Protein AF-A0AAN8ZFG7-F1 (afdb_monomer)

Radius of gyration: 17.98 Å; Cα contacts (8 Å, |Δi|>4): 161; chains: 1; bounding box: 55×39×40 Å

pLDDT: mean 80.44, std 21.15, range [35.06, 98.5]

Structure (mmCIF, N/CA/C/O backbone):
data_AF-A0AAN8ZFG7-F1
#
_entry.id   AF-A0AAN8ZFG7-F1
#
loop_
_atom_site.group_PDB
_atom_site.id
_atom_site.type_symbol
_atom_site.label_atom_id
_atom_site.label_alt_id
_atom_site.label_comp_id
_atom_site.label_asym_id
_atom_site.label_entity_id
_atom_site.label_seq_id
_atom_site.pdbx_PDB_ins_code
_atom_site.Cartn_x
_atom_site.Cartn_y
_atom_site.Cartn_z
_atom_site.occupancy
_atom_site.B_iso_or_equiv
_atom_site.auth_seq_id
_atom_site.auth_comp_id
_atom_site.auth_asym_id
_atom_site.auth_atom_id
_atom_site.pdbx_PDB_model_num
ATOM 1 N N . MET A 1 1 ? -28.214 8.370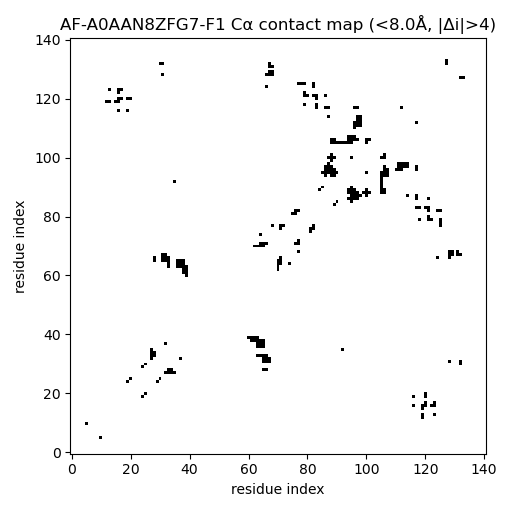 15.902 1.00 37.38 1 MET A N 1
ATOM 2 C CA . MET A 1 1 ? -27.112 7.830 15.080 1.00 37.38 1 MET A CA 1
ATOM 3 C C . MET A 1 1 ? -27.733 6.881 14.071 1.00 37.38 1 MET A C 1
ATOM 5 O O . MET A 1 1 ? -28.349 5.917 14.499 1.00 37.38 1 MET A O 1
ATOM 9 N N . ILE A 1 2 ? -27.687 7.203 12.777 1.00 46.12 2 ILE A N 1
ATOM 10 C CA . ILE A 1 2 ? -28.190 6.327 11.709 1.00 46.12 2 ILE A CA 1
ATOM 11 C C . ILE A 1 2 ? -27.006 5.454 11.272 1.00 46.12 2 ILE A C 1
ATOM 13 O O . ILE A 1 2 ? -26.010 6.017 10.814 1.00 46.12 2 ILE A O 1
ATOM 17 N N . PRO A 1 3 ? -27.051 4.123 11.433 1.00 51.62 3 PRO A N 1
ATOM 18 C CA . PRO A 1 3 ? -26.042 3.251 10.859 1.00 51.62 3 PRO A CA 1
ATOM 19 C C . PRO A 1 3 ? -26.342 3.086 9.361 1.00 51.62 3 PRO A C 1
ATOM 21 O O . PRO A 1 3 ? -27.463 2.748 8.993 1.00 51.62 3 PRO A O 1
ATOM 24 N N . GLY A 1 4 ? -25.350 3.304 8.494 1.00 55.66 4 GLY A N 1
ATOM 25 C CA . GLY A 1 4 ? -25.366 2.676 7.166 1.00 55.66 4 GLY A CA 1
ATOM 26 C C . GLY A 1 4 ? -25.600 3.543 5.929 1.00 55.66 4 GLY A C 1
ATOM 27 O O . GLY A 1 4 ? -26.170 3.038 4.971 1.00 55.66 4 GLY A O 1
ATOM 28 N N . LEU A 1 5 ? -25.095 4.779 5.863 1.00 50.53 5 LEU A N 1
ATOM 29 C CA . LEU A 1 5 ? -24.838 5.402 4.555 1.00 50.53 5 LEU A CA 1
ATOM 30 C C . LEU A 1 5 ? -23.330 5.439 4.285 1.00 50.53 5 LEU A C 1
ATOM 32 O O . LEU A 1 5 ? -22.687 6.478 4.392 1.00 50.53 5 LEU A O 1
ATOM 36 N N . VAL A 1 6 ? -22.750 4.279 3.966 1.00 58.00 6 VAL A N 1
ATOM 37 C CA . VAL A 1 6 ? -21.470 4.267 3.244 1.00 58.00 6 VAL A CA 1
ATOM 38 C C . VAL A 1 6 ? -21.775 4.864 1.871 1.00 58.00 6 VAL A C 1
ATOM 40 O O . VAL A 1 6 ? -22.670 4.385 1.178 1.00 58.00 6 VAL A O 1
ATOM 43 N N . SER A 1 7 ? -21.108 5.961 1.513 1.00 66.06 7 SER A N 1
ATOM 44 C CA . SER A 1 7 ? -21.368 6.664 0.254 1.00 66.06 7 SER A CA 1
ATOM 45 C C . SER A 1 7 ? -21.152 5.725 -0.938 1.00 66.06 7 SER A C 1
ATOM 47 O O . SER A 1 7 ? -20.207 4.937 -0.942 1.00 66.06 7 SER A O 1
ATOM 49 N N . PHE A 1 8 ? -21.980 5.827 -1.982 1.00 65.00 8 PHE A N 1
ATOM 50 C CA . PHE A 1 8 ? -21.818 5.050 -3.221 1.00 65.00 8 PHE A CA 1
ATOM 51 C C . PHE A 1 8 ? -20.395 5.183 -3.798 1.00 65.00 8 PHE A C 1
ATOM 53 O O . PHE A 1 8 ? -19.800 4.198 -4.233 1.00 65.00 8 PHE A O 1
ATOM 60 N N . ALA A 1 9 ? -19.801 6.377 -3.694 1.00 63.91 9 ALA A N 1
ATOM 61 C CA . ALA A 1 9 ? -18.410 6.623 -4.073 1.00 63.91 9 ALA A CA 1
ATOM 62 C C . ALA A 1 9 ? -17.418 5.768 -3.260 1.00 63.91 9 ALA A C 1
ATOM 64 O O . ALA A 1 9 ? -16.581 5.089 -3.846 1.00 63.91 9 ALA A O 1
ATOM 65 N N . GLN A 1 10 ? -17.587 5.694 -1.932 1.00 70.19 10 GLN A N 1
ATOM 66 C CA . GLN A 1 10 ? -16.752 4.845 -1.072 1.00 70.19 10 GLN A CA 1
ATOM 67 C C . GLN A 1 10 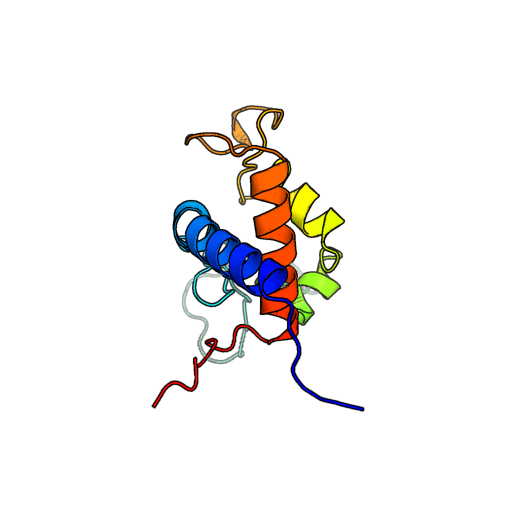? -16.880 3.367 -1.451 1.00 70.19 10 GLN A C 1
ATOM 69 O O . GLN A 1 10 ? -15.895 2.639 -1.425 1.00 70.19 10 GLN A O 1
ATOM 74 N N . THR A 1 11 ? -18.071 2.902 -1.841 1.00 72.94 11 THR A N 1
ATOM 75 C CA . THR A 1 11 ? -18.234 1.503 -2.266 1.00 72.94 11 THR A CA 1
ATOM 76 C C . THR A 1 11 ? -17.507 1.200 -3.576 1.00 72.94 11 THR A C 1
ATOM 78 O O . THR A 1 11 ? -16.895 0.141 -3.685 1.00 72.94 11 THR A O 1
ATOM 81 N N . ILE A 1 12 ? -17.501 2.128 -4.541 1.00 81.19 12 ILE A N 1
ATOM 82 C CA . ILE A 1 12 ? -16.768 1.964 -5.804 1.00 81.19 12 ILE A CA 1
ATOM 83 C C . ILE A 1 12 ? -15.264 1.883 -5.547 1.00 81.19 12 ILE A C 1
ATOM 85 O O . ILE A 1 12 ? -14.596 1.006 -6.097 1.00 81.19 12 ILE A O 1
ATOM 89 N N . ASP A 1 13 ? -14.738 2.776 -4.714 1.00 86.19 13 ASP A N 1
ATOM 90 C CA . ASP A 1 13 ? -13.306 2.831 -4.430 1.00 86.19 13 ASP A CA 1
ATOM 91 C C . ASP A 1 13 ? -12.842 1.592 -3.654 1.00 86.19 13 ASP A C 1
ATOM 93 O O . ASP A 1 13 ? -11.800 1.025 -3.977 1.00 86.19 13 ASP A O 1
ATOM 97 N N . VAL A 1 14 ? -13.677 1.057 -2.754 1.00 85.75 14 VAL A N 1
ATOM 98 C CA . VAL A 1 14 ? -13.426 -0.234 -2.089 1.00 85.75 14 VAL A CA 1
ATOM 99 C C . VAL A 1 14 ? -13.402 -1.398 -3.083 1.00 85.75 14 VAL A C 1
ATOM 101 O O . VAL A 1 14 ? -12.513 -2.243 -3.000 1.00 85.75 14 VAL A O 1
ATOM 104 N N . GLN A 1 15 ? -14.331 -1.459 -4.045 1.00 89.50 15 GLN A N 1
ATOM 105 C CA . GLN A 1 15 ? -14.345 -2.526 -5.060 1.00 89.50 15 GLN A CA 1
ATOM 106 C C . GLN A 1 15 ? -13.141 -2.446 -6.008 1.00 89.50 15 GLN A C 1
ATOM 108 O O . GLN A 1 15 ? -12.533 -3.467 -6.349 1.00 89.50 15 GLN A O 1
ATOM 113 N N . LYS A 1 16 ? -12.753 -1.230 -6.412 1.00 93.06 16 LYS A N 1
ATOM 114 C CA . LYS A 1 16 ? -11.528 -1.001 -7.189 1.00 93.06 16 LYS A CA 1
ATOM 115 C C . LYS A 1 16 ? -10.293 -1.408 -6.392 1.00 93.06 16 LYS A C 1
ATOM 117 O O . LYS A 1 16 ? -9.462 -2.140 -6.922 1.00 93.06 16 LYS A O 1
ATOM 122 N N . GLY A 1 17 ? -10.205 -0.996 -5.127 1.00 93.62 17 GLY A N 1
ATOM 123 C CA . GLY A 1 17 ? -9.139 -1.381 -4.205 1.00 93.62 17 GLY A CA 1
ATOM 124 C C . GLY A 1 17 ? -9.025 -2.898 -4.064 1.00 93.62 17 GLY A C 1
ATOM 125 O O . GLY A 1 17 ? -7.939 -3.441 -4.245 1.00 93.62 17 GLY A O 1
ATOM 126 N N . ALA A 1 18 ? -10.146 -3.599 -3.876 1.00 93.50 18 ALA A N 1
ATOM 127 C CA . ALA A 1 18 ? -10.186 -5.060 -3.810 1.00 93.50 18 ALA A CA 1
ATOM 128 C C . ALA A 1 18 ? -9.687 -5.721 -5.107 1.00 93.50 18 ALA A C 1
ATOM 130 O O . ALA A 1 18 ? -8.876 -6.647 -5.067 1.00 93.50 18 ALA A O 1
ATOM 131 N N . THR A 1 19 ? -10.123 -5.218 -6.266 1.00 95.38 19 THR A N 1
ATOM 132 C CA . THR A 1 19 ? -9.696 -5.726 -7.580 1.00 95.38 19 THR A CA 1
ATOM 133 C C . THR A 1 19 ? -8.195 -5.513 -7.803 1.00 95.38 19 THR A C 1
ATOM 135 O O . THR A 1 19 ? -7.486 -6.423 -8.237 1.00 95.38 19 THR A O 1
ATOM 138 N N . LEU A 1 20 ? -7.685 -4.321 -7.476 1.00 95.94 20 LEU A N 1
ATOM 139 C CA . LEU A 1 20 ? -6.258 -4.000 -7.554 1.00 95.94 20 LEU A CA 1
ATOM 140 C C . LEU A 1 20 ? -5.437 -4.871 -6.595 1.00 95.94 20 LEU A C 1
ATOM 142 O O . LEU A 1 20 ? -4.400 -5.408 -6.992 1.00 95.94 20 LEU A O 1
ATOM 146 N N . PHE A 1 21 ? -5.922 -5.070 -5.370 1.00 96.38 21 PHE A N 1
ATOM 147 C CA . PHE A 1 21 ? -5.271 -5.897 -4.359 1.00 96.38 21 PHE A CA 1
ATOM 148 C C . PHE A 1 21 ? -5.191 -7.364 -4.799 1.00 96.38 21 PHE A C 1
ATOM 150 O O . PHE A 1 21 ? -4.133 -7.989 -4.696 1.00 96.38 21 PHE A O 1
ATOM 157 N N . GLY A 1 22 ? -6.274 -7.894 -5.375 1.00 95.00 22 GLY A N 1
ATOM 158 C CA . GLY A 1 22 ? -6.313 -9.241 -5.948 1.00 95.00 22 GLY A CA 1
ATOM 159 C C . GLY A 1 22 ? -5.297 -9.446 -7.076 1.00 95.00 22 GLY A C 1
ATOM 160 O O . GLY A 1 22 ? -4.723 -10.521 -7.207 1.00 95.00 22 GLY A O 1
ATOM 161 N N . ARG A 1 23 ? -5.009 -8.405 -7.864 1.00 94.75 23 ARG A N 1
ATOM 162 C CA . ARG A 1 23 ? -4.018 -8.464 -8.951 1.00 94.75 23 ARG A CA 1
ATOM 163 C C . ARG A 1 23 ? -2.571 -8.358 -8.465 1.00 94.75 23 ARG A C 1
ATOM 165 O O . ARG A 1 23 ? -1.695 -8.982 -9.060 1.00 94.75 23 ARG A O 1
ATOM 172 N N . ALA A 1 24 ? -2.300 -7.518 -7.467 1.00 95.31 24 ALA A N 1
ATOM 173 C CA . ALA A 1 24 ? -0.933 -7.104 -7.134 1.00 95.31 24 ALA A CA 1
ATOM 174 C C . ALA A 1 24 ? -0.403 -7.654 -5.800 1.00 95.31 24 ALA A C 1
ATOM 176 O O . ALA A 1 24 ? 0.808 -7.795 -5.642 1.00 95.31 24 ALA A O 1
ATOM 177 N N . CYS A 1 25 ? -1.281 -7.955 -4.842 1.00 96.88 25 CYS A N 1
ATOM 178 C CA . CYS A 1 25 ? -0.898 -8.145 -3.441 1.00 96.88 25 CYS A CA 1
ATOM 179 C C . CYS A 1 25 ? -1.212 -9.553 -2.915 1.00 96.88 25 CYS A C 1
ATOM 181 O O . CYS A 1 25 ? -0.472 -10.071 -2.075 1.00 96.88 25 CYS A O 1
ATOM 183 N N . ILE A 1 26 ? -2.271 -10.193 -3.427 1.00 94.75 26 ILE A N 1
ATOM 184 C CA . ILE A 1 26 ? -2.804 -11.454 -2.883 1.00 94.75 26 ILE A CA 1
ATOM 185 C C . ILE A 1 26 ? -1.778 -12.592 -2.850 1.00 94.75 26 ILE A C 1
ATOM 187 O O . ILE A 1 26 ? -1.771 -13.382 -1.916 1.00 94.75 26 ILE A O 1
ATOM 191 N N . GLY A 1 27 ? -0.845 -12.638 -3.807 1.00 93.38 27 GLY A N 1
ATOM 192 C CA . GLY A 1 27 ? 0.167 -13.697 -3.865 1.00 93.38 27 GLY A CA 1
ATOM 193 C C . GLY A 1 27 ? 1.047 -13.787 -2.612 1.00 93.38 27 GLY A C 1
ATOM 194 O O . GLY A 1 27 ? 1.599 -14.846 -2.333 1.00 93.38 27 GLY A O 1
ATOM 195 N N . CYS A 1 28 ? 1.171 -12.695 -1.850 1.00 94.94 28 CYS A N 1
ATOM 196 C CA . CYS A 1 28 ? 1.870 -12.685 -0.563 1.00 94.94 28 CYS A CA 1
ATOM 197 C C . CYS A 1 28 ? 0.955 -12.388 0.633 1.00 94.94 28 CYS A C 1
ATOM 199 O O . CYS A 1 28 ? 1.280 -12.806 1.745 1.00 94.94 28 CYS A O 1
ATOM 201 N N . HIS A 1 29 ? -0.154 -11.676 0.407 1.00 95.25 29 HIS A N 1
ATOM 202 C CA . HIS A 1 29 ? -1.026 -11.119 1.443 1.00 95.25 29 HIS A CA 1
ATOM 203 C C . HIS A 1 29 ? -2.467 -11.637 1.388 1.00 95.25 29 HIS A C 1
ATOM 205 O O . HIS A 1 29 ? -3.405 -10.922 1.747 1.00 95.25 29 HIS A O 1
ATOM 211 N N . ASP A 1 30 ? -2.659 -12.870 0.923 1.00 92.62 30 ASP A N 1
ATOM 212 C CA . ASP A 1 30 ? -3.972 -13.507 0.929 1.00 92.62 30 ASP A CA 1
ATOM 213 C C . ASP A 1 30 ? -4.585 -13.525 2.340 1.00 92.62 30 ASP A C 1
ATOM 215 O O . ASP A 1 30 ? -3.890 -13.768 3.331 1.00 92.62 30 ASP A O 1
ATOM 219 N N . GLY A 1 31 ? -5.870 -13.175 2.436 1.00 91.12 31 GLY A N 1
ATOM 220 C CA . GLY A 1 31 ? -6.581 -13.015 3.711 1.00 91.12 31 GLY A CA 1
ATOM 221 C C . GLY A 1 31 ? -5.942 -12.032 4.707 1.00 91.12 31 GLY A C 1
ATOM 222 O O . GLY A 1 31 ? -6.189 -12.145 5.904 1.00 91.12 31 GLY A O 1
ATOM 223 N N . GLY A 1 32 ? -5.082 -11.112 4.253 1.0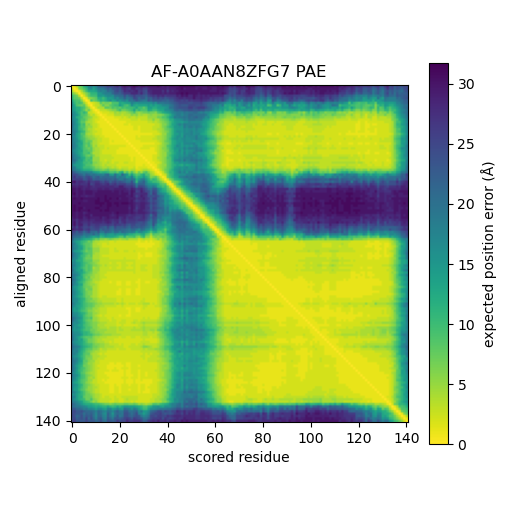0 92.06 32 GLY A N 1
ATOM 224 C CA . GLY A 1 32 ? -4.326 -10.204 5.124 1.00 92.06 32 GLY A CA 1
ATOM 225 C C . GLY A 1 32 ? -3.064 -10.812 5.739 1.00 92.06 32 GLY A C 1
ATOM 226 O O . GLY A 1 32 ? -2.412 -10.174 6.567 1.00 92.06 32 GLY A O 1
ATOM 227 N N . GLY A 1 33 ? -2.692 -12.033 5.353 1.00 92.06 33 GLY A N 1
ATOM 228 C CA . GLY A 1 33 ? -1.492 -12.711 5.834 1.00 92.06 33 GLY A CA 1
ATOM 229 C C . GLY A 1 33 ? -0.181 -12.112 5.310 1.00 92.06 33 GLY A C 1
ATOM 230 O O . GLY A 1 33 ? -0.133 -11.042 4.703 1.00 92.06 33 GLY A O 1
ATOM 231 N N . ASN A 1 34 ? 0.923 -12.817 5.562 1.00 91.81 34 ASN A N 1
ATOM 232 C CA . ASN A 1 34 ? 2.218 -12.544 4.937 1.00 91.81 34 ASN A CA 1
ATOM 233 C C . ASN A 1 34 ? 3.024 -13.845 4.826 1.00 91.81 34 ASN A C 1
ATOM 235 O O . ASN A 1 34 ? 3.601 -14.310 5.809 1.00 91.81 34 ASN A O 1
ATOM 239 N N . ILE A 1 35 ? 3.074 -14.429 3.626 1.00 88.50 35 ILE A N 1
ATOM 240 C CA . ILE A 1 35 ? 3.790 -15.696 3.385 1.00 88.50 35 ILE A CA 1
ATOM 241 C C . ILE A 1 35 ? 5.319 -15.548 3.467 1.00 88.50 35 ILE A C 1
ATOM 243 O O . ILE A 1 35 ? 6.033 -16.510 3.737 1.00 88.50 35 ILE A O 1
ATOM 247 N N . ILE A 1 36 ? 5.840 -14.339 3.240 1.00 84.06 36 ILE A N 1
ATOM 248 C CA . ILE A 1 36 ? 7.279 -14.070 3.211 1.00 84.06 36 ILE A CA 1
ATOM 249 C C . ILE A 1 36 ? 7.821 -13.925 4.635 1.00 84.06 36 ILE A C 1
ATOM 251 O O . ILE A 1 36 ? 8.888 -14.456 4.948 1.00 84.06 36 ILE A O 1
ATOM 255 N N . GLN A 1 37 ? 7.095 -13.227 5.506 1.00 73.75 37 GLN A N 1
ATOM 256 C CA . GLN A 1 37 ? 7.419 -13.024 6.919 1.00 73.75 37 GLN A CA 1
ATOM 257 C C . GLN A 1 37 ? 6.252 -13.480 7.800 1.00 73.75 37 GLN A C 1
ATOM 259 O O . GLN A 1 37 ? 5.529 -12.634 8.339 1.00 73.75 37 GLN A O 1
ATOM 264 N N . PRO A 1 38 ? 6.059 -14.804 7.953 1.00 64.88 38 PRO A N 1
ATOM 265 C CA . PRO A 1 38 ? 5.012 -15.309 8.821 1.00 64.88 38 PRO A CA 1
ATOM 266 C C . PRO A 1 38 ? 5.284 -14.897 10.270 1.00 64.88 38 PRO A C 1
ATOM 268 O O . PRO A 1 38 ? 6.437 -14.816 10.708 1.00 64.88 38 PRO A O 1
ATOM 271 N N . VAL A 1 39 ? 4.208 -14.676 11.028 1.00 58.88 39 VAL A N 1
ATOM 272 C CA . VAL A 1 39 ? 4.264 -14.703 12.492 1.00 58.88 39 VAL A CA 1
ATOM 273 C C . VAL A 1 39 ? 4.850 -16.052 12.907 1.00 58.88 39 VAL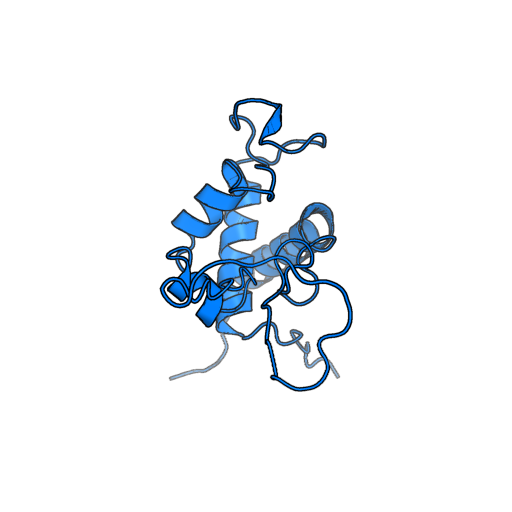 A C 1
ATOM 275 O O . VAL A 1 39 ? 4.215 -17.092 12.743 1.00 58.88 39 VAL A O 1
ATOM 278 N N . CYS A 1 40 ? 6.076 -16.058 13.426 1.00 51.19 40 CYS A N 1
ATOM 279 C CA . CYS A 1 40 ? 6.621 -17.257 14.043 1.00 51.19 40 CYS A CA 1
ATOM 280 C C . CYS A 1 40 ? 5.991 -17.377 15.432 1.00 51.19 40 CYS A C 1
ATOM 282 O O . CYS A 1 40 ? 6.542 -16.897 16.423 1.00 51.19 40 CYS A O 1
ATOM 284 N N . PHE A 1 41 ? 4.796 -17.963 15.506 1.00 46.41 41 PHE A N 1
ATOM 285 C CA . PHE A 1 41 ? 4.286 -18.449 16.777 1.00 46.41 41 PHE A CA 1
ATOM 286 C C . PHE A 1 41 ? 5.073 -19.714 17.112 1.00 46.41 41 PHE A C 1
ATOM 288 O O . PHE A 1 41 ? 4.719 -20.818 16.709 1.00 46.41 41 PHE A O 1
ATOM 295 N N . LEU A 1 42 ? 6.198 -19.542 17.806 1.00 42.75 42 LEU A N 1
ATOM 296 C CA . LEU A 1 42 ? 6.853 -20.645 18.491 1.00 42.75 42 LEU A CA 1
ATOM 297 C C . LEU A 1 42 ? 5.950 -21.044 19.668 1.00 42.75 42 LEU A C 1
ATOM 299 O O . LEU A 1 42 ? 6.192 -20.634 20.800 1.00 42.75 42 LEU A O 1
ATOM 303 N N . THR A 1 43 ? 4.898 -21.835 19.429 1.00 43.75 43 THR A N 1
ATOM 304 C CA . THR A 1 43 ? 4.502 -22.778 20.478 1.00 43.75 43 THR A CA 1
ATOM 305 C C . THR A 1 43 ? 5.676 -23.714 20.664 1.00 43.75 43 THR A C 1
ATOM 307 O O . THR A 1 43 ? 6.122 -24.334 19.700 1.00 43.75 43 THR A O 1
ATOM 310 N N . SER A 1 44 ? 6.175 -23.807 21.888 1.00 49.78 44 SER A N 1
ATOM 311 C CA . SER A 1 44 ? 7.318 -24.624 22.298 1.00 49.78 44 SER A CA 1
ATOM 312 C C . SER A 1 44 ? 7.204 -26.134 22.031 1.00 49.78 44 SER A C 1
ATOM 314 O O . SER A 1 44 ? 8.065 -26.877 22.491 1.00 49.78 44 SER A O 1
ATOM 316 N N . ASP A 1 45 ? 6.225 -26.615 21.266 1.00 48.47 45 ASP A N 1
ATOM 317 C CA . ASP A 1 45 ? 5.987 -28.041 21.085 1.00 48.47 45 ASP A CA 1
ATOM 318 C C . ASP A 1 45 ? 6.239 -28.461 19.627 1.00 48.47 45 ASP A C 1
ATOM 320 O O . ASP A 1 45 ? 5.378 -28.340 18.758 1.00 48.47 45 ASP A O 1
ATOM 324 N N . ASN A 1 46 ? 7.435 -29.028 19.414 1.00 43.09 46 ASN A N 1
ATOM 325 C CA . ASN A 1 46 ? 7.935 -29.754 18.229 1.00 43.09 46 ASN A CA 1
ATOM 326 C C . ASN A 1 46 ? 8.761 -28.974 17.193 1.00 43.09 46 ASN A C 1
ATOM 328 O O . ASN A 1 46 ? 8.534 -29.014 15.985 1.00 43.09 46 ASN A O 1
ATOM 332 N N . TYR A 1 47 ? 9.846 -28.384 17.696 1.00 45.16 47 TYR A N 1
ATOM 333 C CA . TYR A 1 47 ? 11.062 -28.085 16.945 1.00 45.16 47 TYR A CA 1
ATOM 334 C C . TYR A 1 47 ? 11.808 -29.385 16.592 1.00 45.16 47 TYR A C 1
ATOM 336 O O . TYR A 1 47 ? 12.431 -30.008 17.450 1.00 45.16 47 TYR A O 1
ATOM 344 N N . SER A 1 48 ? 11.790 -29.785 15.322 1.00 49.97 48 SER A N 1
ATOM 345 C CA . SER A 1 48 ? 12.780 -30.723 14.785 1.00 49.97 48 SER A CA 1
ATOM 346 C C . SER A 1 48 ? 13.162 -30.327 13.364 1.00 49.97 48 SER A C 1
ATOM 348 O O . SER A 1 48 ? 12.622 -30.856 12.400 1.00 49.97 48 SER A O 1
ATOM 350 N N . TYR A 1 49 ? 14.078 -29.360 13.249 1.00 44.12 49 TYR A N 1
ATOM 351 C CA . TYR A 1 49 ? 15.322 -29.539 12.490 1.00 44.12 49 TYR A CA 1
ATOM 352 C C . TYR A 1 49 ? 16.310 -28.387 12.785 1.00 44.12 49 TYR A C 1
ATOM 354 O O . TYR A 1 49 ? 16.035 -27.233 12.478 1.00 44.12 49 TYR A O 1
ATOM 362 N N . ALA A 1 50 ? 17.461 -28.749 13.368 1.00 37.44 50 ALA A N 1
ATOM 363 C CA . ALA A 1 50 ? 18.760 -28.051 13.372 1.00 37.44 50 ALA A CA 1
ATOM 364 C C . ALA A 1 50 ? 18.805 -26.578 13.863 1.00 37.44 50 ALA A C 1
ATOM 366 O O . ALA A 1 50 ? 18.546 -25.636 13.127 1.00 37.44 50 ALA A O 1
ATOM 367 N N . ALA A 1 51 ? 19.109 -26.307 15.136 1.00 46.28 51 ALA A N 1
ATOM 368 C CA . ALA A 1 51 ? 20.453 -26.251 15.734 1.00 46.28 51 ALA A CA 1
ATOM 369 C C . ALA A 1 51 ? 21.495 -25.375 14.997 1.00 46.28 51 ALA A C 1
ATOM 371 O O . ALA A 1 51 ? 22.250 -25.886 14.177 1.00 46.28 51 ALA A O 1
ATOM 372 N N . PHE A 1 52 ? 21.666 -24.113 15.424 1.00 37.47 52 PHE A N 1
ATOM 373 C CA . PHE A 1 52 ? 23.005 -23.547 15.668 1.00 37.47 52 PHE A CA 1
ATOM 374 C C . PHE A 1 52 ? 22.950 -22.334 16.618 1.00 37.47 52 PHE A C 1
ATOM 376 O O . PHE A 1 52 ? 22.627 -21.222 16.226 1.00 37.47 52 PHE A O 1
ATOM 383 N N . ARG A 1 53 ? 23.250 -22.596 17.894 1.00 50.44 53 ARG A N 1
ATOM 384 C CA . ARG A 1 53 ? 23.852 -21.698 18.899 1.00 50.44 53 ARG A CA 1
ATOM 385 C C . ARG A 1 53 ? 23.798 -20.180 18.620 1.00 50.44 53 ARG A C 1
ATOM 387 O O . ARG A 1 53 ? 24.695 -19.642 17.977 1.00 50.44 53 ARG A O 1
ATOM 394 N N . SER A 1 54 ? 22.904 -19.463 19.296 1.00 41.94 54 SER A N 1
ATOM 395 C CA . SER A 1 54 ? 23.160 -18.062 19.655 1.00 41.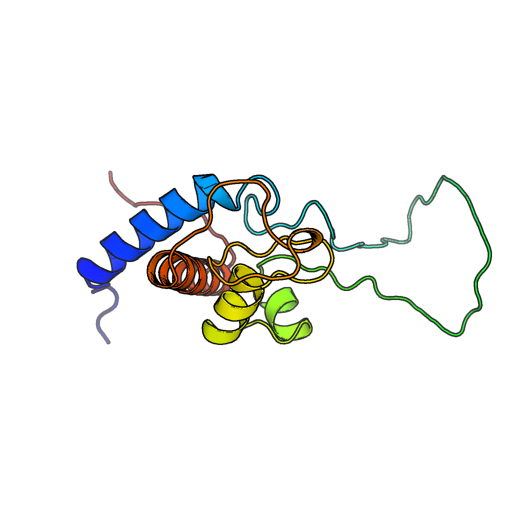94 54 SER A CA 1
ATOM 396 C C . SER A 1 54 ? 22.492 -17.685 20.986 1.00 41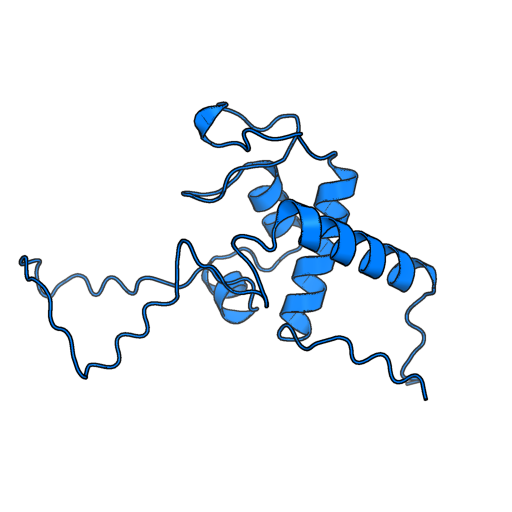.94 54 SER A C 1
ATOM 398 O O . SER A 1 54 ? 21.281 -17.717 21.132 1.00 41.94 54 SER A O 1
ATOM 400 N N . SER A 1 55 ? 23.367 -17.411 21.960 1.00 43.47 55 SER A N 1
ATOM 401 C CA . SER A 1 55 ? 23.267 -16.628 23.207 1.00 43.47 55 SER A CA 1
ATOM 402 C C . SER A 1 55 ? 21.889 -16.321 23.853 1.00 43.47 55 SER A C 1
ATOM 404 O O . SER A 1 55 ? 21.017 -15.767 23.187 1.00 43.47 55 SER A O 1
ATOM 406 N N . PRO A 1 56 ? 21.722 -16.471 25.191 1.00 50.09 56 PRO A N 1
ATOM 407 C CA . PRO A 1 56 ? 20.470 -16.183 25.914 1.00 50.09 56 PRO A CA 1
ATOM 408 C C . PRO A 1 56 ? 20.077 -14.695 26.011 1.00 50.09 56 PRO A C 1
ATOM 410 O O . PRO A 1 56 ? 19.148 -14.359 26.739 1.00 50.09 56 PRO A O 1
ATOM 413 N N . THR A 1 57 ? 20.771 -13.782 25.328 1.00 48.97 57 THR A N 1
ATOM 414 C CA . THR A 1 57 ? 20.535 -12.331 25.435 1.00 48.97 57 THR A CA 1
ATOM 415 C C . THR A 1 57 ? 19.724 -11.724 24.291 1.00 48.97 57 THR A C 1
ATOM 417 O O . THR A 1 57 ? 19.453 -10.530 24.329 1.00 48.97 57 THR A O 1
ATOM 420 N N . HIS A 1 58 ? 19.281 -12.502 23.301 1.00 45.03 58 HIS A N 1
ATOM 421 C CA . HIS A 1 58 ? 18.421 -11.993 22.228 1.00 45.03 58 HIS A CA 1
ATOM 422 C C . HIS A 1 58 ? 17.295 -12.978 21.917 1.00 45.03 58 HIS A C 1
ATOM 424 O O . HIS A 1 58 ? 17.402 -13.807 21.015 1.00 45.03 58 HIS A O 1
ATOM 430 N N . ILE A 1 59 ? 16.171 -12.843 22.626 1.00 51.09 59 ILE A N 1
ATOM 431 C CA . ILE A 1 59 ? 14.890 -13.308 22.092 1.00 51.09 59 ILE A CA 1
ATOM 432 C C . ILE A 1 59 ? 14.596 -12.420 20.877 1.00 51.09 59 ILE A C 1
ATOM 434 O O . ILE A 1 59 ? 14.041 -11.329 21.001 1.00 51.09 59 ILE A O 1
ATOM 438 N N . PHE A 1 60 ? 15.014 -12.859 19.689 1.00 46.91 60 PHE A N 1
ATOM 439 C CA . PHE A 1 60 ? 14.472 -12.340 18.440 1.00 46.91 60 PHE A CA 1
ATOM 440 C C . PHE A 1 60 ? 13.021 -12.815 18.360 1.00 46.91 60 PHE A C 1
ATOM 442 O O . PHE A 1 60 ? 12.723 -13.856 17.779 1.00 46.91 60 PHE A O 1
ATOM 449 N N . PHE A 1 61 ? 12.103 -12.054 18.960 1.00 48.06 61 PHE A N 1
ATOM 450 C CA . PHE A 1 61 ? 10.714 -12.082 18.529 1.00 48.06 61 PHE A CA 1
ATOM 451 C C . PHE A 1 61 ? 10.740 -11.713 17.046 1.00 48.06 61 PHE A C 1
ATOM 453 O O . PHE A 1 61 ? 10.920 -10.544 16.700 1.00 48.06 61 PHE A O 1
ATOM 460 N N . LEU A 1 62 ? 10.637 -12.703 16.158 1.00 55.91 62 LEU A N 1
ATOM 461 C CA . LEU A 1 62 ? 10.343 -12.446 14.755 1.00 55.91 62 LEU A CA 1
ATOM 462 C C . LEU A 1 62 ? 8.932 -11.861 14.733 1.00 55.91 62 LEU A C 1
ATOM 464 O O . LEU A 1 62 ? 7.941 -12.588 14.732 1.00 55.91 62 LEU A O 1
ATOM 468 N N . GLN A 1 63 ? 8.855 -10.535 14.833 1.00 65.38 63 GLN A N 1
ATOM 469 C CA . GLN A 1 63 ? 7.604 -9.806 14.748 1.00 65.38 63 GLN A CA 1
ATOM 470 C C . GLN A 1 63 ? 6.992 -10.133 13.388 1.00 65.38 63 GLN A C 1
ATOM 472 O O . GLN A 1 63 ? 7.629 -9.937 12.352 1.00 65.38 63 GLN A O 1
ATOM 477 N N . GLY A 1 64 ? 5.769 -10.659 13.398 1.00 73.44 64 GLY A N 1
ATOM 478 C CA . GLY A 1 64 ? 5.012 -10.832 12.167 1.00 73.44 64 GLY A CA 1
ATOM 479 C C . GLY A 1 64 ? 4.794 -9.497 11.471 1.00 73.44 64 GLY A C 1
ATOM 480 O O . GLY A 1 64 ? 4.733 -8.447 12.126 1.00 73.44 64 GLY A O 1
ATOM 481 N N . ALA A 1 65 ? 4.694 -9.561 10.148 1.00 87.75 65 ALA A N 1
ATOM 482 C CA . ALA A 1 65 ? 4.409 -8.427 9.280 1.00 87.75 65 ALA A CA 1
ATOM 483 C C . ALA A 1 65 ? 3.141 -8.695 8.453 1.00 87.75 65 ALA A C 1
ATOM 485 O O . ALA A 1 65 ? 3.135 -8.511 7.235 1.00 87.75 65 ALA A O 1
ATOM 486 N N . THR A 1 66 ? 2.090 -9.212 9.094 1.00 93.19 66 THR A N 1
ATOM 487 C CA . THR A 1 66 ? 0.777 -9.360 8.453 1.00 93.19 66 THR A CA 1
ATOM 488 C C . THR A 1 66 ? 0.097 -7.998 8.286 1.00 93.19 66 THR A C 1
ATOM 490 O O . THR A 1 66 ? 0.523 -7.002 8.871 1.00 93.19 66 THR A O 1
ATOM 493 N N . LEU A 1 67 ? -0.968 -7.941 7.486 1.00 94.81 67 LEU A N 1
ATOM 494 C CA . LEU A 1 67 ? -1.766 -6.730 7.281 1.00 94.81 67 LEU A CA 1
ATOM 495 C C . LEU A 1 67 ? -2.883 -6.570 8.330 1.00 94.81 67 LEU A C 1
ATOM 497 O O . LEU A 1 67 ? -3.812 -5.791 8.130 1.00 94.81 67 LEU A O 1
ATOM 501 N N . PHE A 1 68 ? -2.833 -7.314 9.438 1.00 94.31 68 PHE A N 1
ATOM 502 C CA . PHE A 1 68 ? -3.753 -7.141 10.563 1.00 94.31 68 PHE A CA 1
ATOM 503 C C . PHE A 1 68 ? -3.328 -5.960 11.441 1.00 94.31 68 PHE A C 1
ATOM 505 O O . PHE A 1 68 ? -2.137 -5.712 11.630 1.00 94.31 68 PHE A O 1
ATOM 512 N N . THR A 1 69 ? -4.298 -5.274 12.051 1.00 92.88 69 THR A N 1
ATOM 513 C CA . THR A 1 69 ? -4.083 -4.039 12.829 1.00 92.88 69 THR A CA 1
ATOM 514 C C . THR A 1 69 ? -2.976 -4.144 13.878 1.00 92.88 69 THR A C 1
ATOM 516 O O . THR A 1 69 ? -2.164 -3.233 13.986 1.00 92.88 69 THR A O 1
ATOM 519 N N . ASN A 1 70 ? -2.884 -5.260 14.611 1.00 90.62 70 ASN A N 1
ATOM 520 C CA . ASN A 1 70 ? -1.842 -5.457 15.629 1.00 90.62 70 ASN A CA 1
ATOM 521 C C . ASN A 1 70 ? -0.429 -5.432 15.017 1.00 90.62 70 ASN A C 1
ATOM 523 O O . ASN A 1 70 ? 0.466 -4.757 15.525 1.00 90.62 70 ASN A O 1
ATOM 527 N N . ASP A 1 71 ? -0.235 -6.126 13.895 1.00 90.69 71 ASP A N 1
ATOM 528 C CA . ASP A 1 71 ? 1.056 -6.174 13.215 1.00 90.69 71 ASP A CA 1
ATOM 529 C C . ASP A 1 71 ? 1.390 -4.825 12.572 1.00 90.69 71 ASP A C 1
ATOM 531 O O . ASP A 1 71 ? 2.533 -4.380 12.682 1.00 90.69 71 ASP A O 1
ATOM 535 N N . LEU A 1 72 ? 0.414 -4.142 11.968 1.00 93.88 72 LEU A N 1
ATOM 536 C CA . LEU A 1 72 ? 0.614 -2.803 11.407 1.00 93.88 72 LEU A CA 1
ATOM 537 C C . LEU A 1 72 ? 1.034 -1.796 12.490 1.00 93.88 72 LEU A C 1
ATOM 539 O O . LEU A 1 72 ? 2.044 -1.113 12.324 1.00 93.88 72 LEU A O 1
ATOM 543 N N . GLN A 1 73 ? 0.331 -1.769 13.627 1.00 94.25 73 GLN A N 1
ATOM 544 C CA . GLN A 1 73 ? 0.635 -0.889 14.762 1.00 94.25 73 GLN A CA 1
ATOM 545 C C . GLN A 1 73 ? 2.014 -1.177 15.349 1.00 94.25 73 GLN A C 1
ATOM 547 O O . GLN A 1 73 ? 2.820 -0.269 15.545 1.00 94.25 73 GLN A O 1
ATOM 552 N N . ARG A 1 74 ? 2.327 -2.457 15.580 1.00 89.38 74 ARG A N 1
ATOM 553 C CA . ARG A 1 74 ? 3.625 -2.875 16.120 1.00 89.38 74 ARG A CA 1
ATOM 554 C C . ARG A 1 74 ? 4.788 -2.487 15.206 1.00 89.38 74 ARG A C 1
ATOM 556 O O . ARG A 1 74 ? 5.867 -2.169 15.697 1.00 89.38 74 ARG A O 1
ATOM 563 N N . ASN A 1 75 ? 4.568 -2.503 13.892 1.00 90.50 75 ASN A N 1
ATOM 564 C CA . ASN A 1 75 ? 5.562 -2.121 12.892 1.00 90.50 75 ASN A CA 1
ATOM 565 C C . ASN A 1 75 ? 5.544 -0.619 12.535 1.00 90.50 75 ASN A C 1
ATOM 567 O O . ASN A 1 75 ? 6.346 -0.210 11.689 1.00 90.50 75 ASN A O 1
ATOM 571 N N . GLY A 1 76 ? 4.662 0.180 13.151 1.00 94.31 76 GLY A N 1
ATOM 572 C CA . GLY A 1 76 ? 4.528 1.621 12.911 1.00 94.31 76 GLY A CA 1
ATOM 573 C C . GLY A 1 76 ? 4.039 1.978 11.505 1.00 94.31 76 GLY A C 1
ATOM 574 O O . GLY A 1 76 ? 4.484 2.971 10.941 1.00 94.31 76 GLY A O 1
ATOM 575 N N . VAL A 1 77 ? 3.198 1.129 10.910 1.00 96.00 77 VAL A N 1
ATOM 576 C CA . VAL A 1 77 ? 2.671 1.269 9.540 1.00 96.00 77 VAL A CA 1
ATOM 577 C C . VAL A 1 77 ? 1.142 1.137 9.512 1.00 96.00 77 VAL A C 1
ATOM 579 O O . VAL A 1 77 ? 0.580 0.553 8.593 1.00 96.00 77 VAL A O 1
ATOM 582 N N . ASP A 1 78 ? 0.460 1.624 10.551 1.00 95.50 78 ASP A N 1
ATOM 583 C CA . ASP A 1 78 ? -0.999 1.544 10.706 1.00 95.50 78 ASP A CA 1
ATOM 584 C C . ASP A 1 78 ? -1.765 2.756 10.163 1.00 95.50 78 ASP A C 1
ATOM 586 O O . ASP A 1 78 ? -2.992 2.770 10.234 1.00 95.50 78 ASP A O 1
ATOM 590 N N . THR A 1 79 ? -1.085 3.752 9.592 1.00 97.62 79 THR A N 1
ATOM 591 C CA . THR A 1 79 ? -1.733 4.871 8.892 1.00 97.62 79 THR A CA 1
ATOM 592 C C . THR A 1 79 ? -1.755 4.644 7.383 1.00 97.62 79 THR A C 1
ATOM 594 O O . THR A 1 79 ? -0.911 3.934 6.832 1.00 97.62 79 THR A O 1
ATOM 597 N N . GLU A 1 80 ? -2.710 5.266 6.690 1.00 96.12 80 GLU A N 1
ATOM 598 C CA . GLU A 1 80 ? -2.816 5.176 5.228 1.00 96.12 80 GLU A CA 1
ATOM 599 C C . GLU A 1 80 ? -1.552 5.700 4.537 1.00 96.12 80 GLU A C 1
ATOM 601 O O . GLU A 1 80 ? -1.089 5.114 3.561 1.00 96.12 80 GLU A O 1
ATOM 606 N N . GLU A 1 81 ? -0.939 6.758 5.069 1.00 97.25 81 GLU A N 1
ATOM 607 C CA . GLU A 1 81 ? 0.278 7.356 4.522 1.00 97.25 81 GLU A CA 1
ATOM 608 C C . GLU A 1 81 ? 1.482 6.420 4.638 1.00 97.25 81 GLU A C 1
ATOM 610 O O . GLU A 1 81 ? 2.296 6.334 3.715 1.00 97.25 81 GLU A O 1
ATOM 615 N N . GLU A 1 82 ? 1.606 5.698 5.751 1.00 98.06 82 GLU A N 1
ATOM 616 C CA . GLU A 1 82 ? 2.704 4.754 5.935 1.00 98.06 82 GLU A CA 1
ATOM 617 C C . GLU A 1 82 ? 2.482 3.471 5.133 1.00 98.06 82 GLU A C 1
ATOM 619 O O . GLU A 1 82 ? 3.429 2.969 4.522 1.00 98.06 82 GLU A O 1
ATOM 624 N N . ILE A 1 83 ? 1.237 2.992 5.022 1.00 98.06 83 ILE A N 1
ATOM 625 C CA . ILE A 1 83 ? 0.892 1.905 4.094 1.00 98.06 83 ILE A CA 1
ATOM 626 C C . ILE A 1 83 ? 1.240 2.324 2.661 1.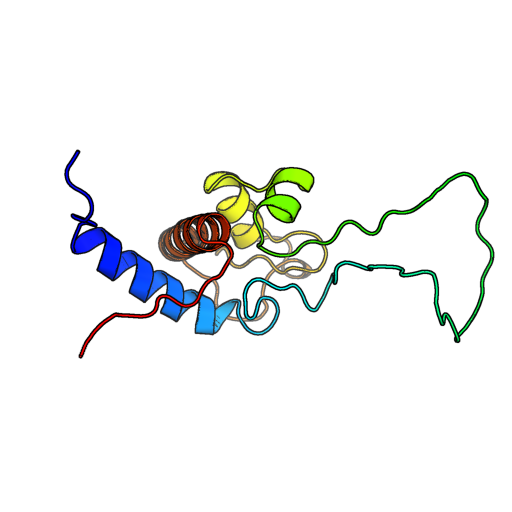00 98.06 83 ILE A C 1
ATOM 628 O O . ILE A 1 83 ? 1.958 1.600 1.971 1.00 98.06 83 ILE A O 1
ATOM 632 N N . PHE A 1 84 ? 0.827 3.522 2.237 1.00 98.44 84 PHE A N 1
ATOM 633 C CA . PHE A 1 84 ? 1.178 4.088 0.937 1.00 98.44 84 PHE A CA 1
ATOM 634 C C . PHE A 1 84 ? 2.695 4.111 0.731 1.00 98.44 84 PHE A C 1
ATOM 636 O O . PHE A 1 84 ? 3.183 3.632 -0.292 1.00 98.44 84 PHE A O 1
ATOM 643 N N . ARG A 1 85 ? 3.462 4.626 1.701 1.00 98.19 85 ARG A N 1
ATOM 644 C CA . ARG A 1 85 ? 4.928 4.728 1.619 1.00 98.19 85 ARG A CA 1
ATOM 645 C C . ARG A 1 85 ? 5.570 3.356 1.427 1.00 98.19 85 ARG A C 1
ATOM 647 O O . ARG A 1 85 ? 6.433 3.205 0.559 1.00 98.19 85 ARG A O 1
ATOM 654 N N . VAL A 1 86 ? 5.146 2.361 2.208 1.00 97.69 86 VAL A N 1
ATOM 655 C CA . VAL A 1 86 ? 5.655 0.985 2.120 1.00 97.69 86 VAL A CA 1
ATOM 656 C C . VAL A 1 86 ? 5.288 0.347 0.784 1.00 97.69 86 VAL A C 1
ATOM 658 O O . VAL A 1 86 ? 6.151 -0.255 0.149 1.00 97.69 86 VAL A O 1
ATOM 661 N N . THR A 1 87 ? 4.054 0.505 0.304 1.00 98.00 87 THR A N 1
ATOM 662 C CA . THR A 1 87 ? 3.644 -0.011 -1.010 1.00 98.00 87 THR A CA 1
ATOM 663 C C . THR A 1 87 ? 4.381 0.693 -2.152 1.00 98.00 87 THR A C 1
ATOM 665 O O . THR A 1 87 ? 4.768 0.049 -3.129 1.00 98.00 87 THR A O 1
ATOM 668 N N . TYR A 1 88 ? 4.633 1.997 -2.030 1.00 98.50 88 TYR A N 1
ATOM 669 C CA . TYR A 1 88 ? 5.311 2.786 -3.052 1.00 98.50 88 TYR A CA 1
ATOM 670 C C . TYR A 1 88 ? 6.792 2.413 -3.165 1.00 98.50 88 TYR A C 1
ATOM 672 O O . TYR A 1 88 ? 7.255 2.097 -4.261 1.00 98.50 88 TYR A O 1
ATOM 680 N N . PHE A 1 89 ? 7.531 2.401 -2.052 1.00 98.19 89 PHE A N 1
ATOM 681 C CA . PHE A 1 89 ? 8.990 2.230 -2.057 1.00 98.19 89 PHE A CA 1
ATOM 682 C C . PHE A 1 89 ? 9.475 0.813 -1.735 1.00 98.19 89 PHE A C 1
ATOM 684 O O . PHE A 1 89 ? 10.619 0.487 -2.052 1.00 98.19 89 PHE A O 1
ATOM 691 N N . GLY A 1 90 ? 8.622 -0.039 -1.171 1.00 96.25 90 GLY A N 1
ATOM 692 C CA . GLY A 1 90 ? 8.998 -1.361 -0.680 1.00 96.25 90 GLY A CA 1
ATOM 693 C C . GLY A 1 90 ? 9.635 -1.304 0.709 1.00 96.25 90 GLY A C 1
ATOM 694 O O . GLY A 1 90 ? 10.067 -0.255 1.189 1.00 96.25 90 GLY A O 1
ATOM 695 N N . LYS A 1 91 ? 9.699 -2.458 1.376 1.00 93.81 91 LYS A N 1
ATOM 696 C CA . LYS A 1 91 ? 10.352 -2.615 2.684 1.00 93.81 91 LYS A CA 1
ATOM 697 C C . LYS A 1 91 ? 10.876 -4.039 2.835 1.00 93.81 91 LYS A C 1
ATOM 699 O O . LYS A 1 91 ? 10.116 -5.006 2.797 1.00 93.81 91 LYS A O 1
ATOM 704 N N . GLY A 1 92 ? 12.184 -4.177 3.044 1.00 91.06 92 GLY A N 1
ATOM 705 C CA . GLY A 1 92 ? 12.825 -5.481 3.217 1.00 91.06 92 GLY A CA 1
ATOM 706 C C . GLY A 1 92 ? 12.642 -6.376 1.989 1.00 91.06 92 GLY A C 1
ATOM 707 O O . GLY A 1 92 ? 13.189 -6.089 0.931 1.00 91.06 92 GLY A O 1
ATOM 708 N N . ARG A 1 93 ? 11.883 -7.470 2.140 1.00 92.38 93 ARG A N 1
ATOM 709 C CA . ARG A 1 93 ? 11.588 -8.417 1.048 1.00 92.38 93 ARG A CA 1
ATOM 710 C C . ARG A 1 93 ? 10.341 -8.058 0.235 1.00 92.38 93 ARG A C 1
ATOM 712 O O . ARG A 1 93 ? 10.130 -8.657 -0.814 1.00 92.38 93 ARG A O 1
ATOM 719 N N . MET A 1 94 ? 9.523 -7.114 0.703 1.00 95.12 94 MET A N 1
ATOM 720 C CA . MET A 1 94 ? 8.376 -6.625 -0.058 1.00 95.12 94 MET A CA 1
ATOM 721 C C . MET A 1 94 ? 8.861 -5.621 -1.115 1.00 95.12 94 MET A C 1
ATOM 723 O O . MET A 1 94 ? 9.452 -4.604 -0.735 1.00 95.12 94 MET A O 1
ATOM 727 N N . PRO A 1 95 ? 8.613 -5.867 -2.414 1.00 97.38 95 PRO A N 1
ATOM 728 C CA . PRO A 1 95 ? 9.010 -4.942 -3.464 1.00 97.38 95 PRO A CA 1
ATOM 729 C C . PRO A 1 95 ? 8.144 -3.674 -3.459 1.00 97.38 95 PRO A C 1
ATOM 731 O O . PRO A 1 95 ? 6.950 -3.735 -3.178 1.00 97.38 95 PRO A O 1
ATOM 734 N N . GLY A 1 96 ? 8.726 -2.532 -3.828 1.00 98.19 96 GLY A N 1
ATOM 735 C CA . GLY A 1 96 ? 7.980 -1.292 -4.077 1.00 98.19 96 GLY A CA 1
ATOM 736 C C . GLY A 1 96 ? 7.326 -1.245 -5.460 1.00 98.19 96 GLY A C 1
ATOM 737 O O . GLY A 1 96 ? 7.914 -1.691 -6.450 1.00 98.19 96 GLY A O 1
ATOM 738 N N . PHE A 1 97 ? 6.120 -0.687 -5.547 1.00 98.38 97 PHE A N 1
ATOM 739 C CA . PHE A 1 97 ? 5.304 -0.646 -6.768 1.00 98.38 97 PHE A CA 1
ATOM 740 C C . PHE A 1 97 ? 5.235 0.730 -7.431 1.00 98.38 97 PHE A C 1
ATOM 742 O O . PHE A 1 97 ? 4.783 0.819 -8.572 1.00 98.38 97 PHE A O 1
ATOM 749 N N . GLY A 1 98 ? 5.701 1.784 -6.759 1.00 98.00 98 GLY A N 1
ATOM 750 C CA . GLY A 1 98 ? 5.648 3.146 -7.278 1.00 98.00 98 GLY A CA 1
ATOM 751 C C . GLY A 1 98 ? 6.495 3.340 -8.535 1.00 98.00 98 GLY A C 1
ATOM 752 O O . GLY A 1 98 ? 7.528 2.682 -8.731 1.00 98.00 98 GLY A O 1
ATOM 753 N N . GLU A 1 99 ? 6.075 4.280 -9.379 1.00 97.75 99 GLU A N 1
ATOM 754 C CA . GLU A 1 99 ? 6.795 4.659 -10.601 1.00 97.75 99 GLU A CA 1
ATOM 755 C C . 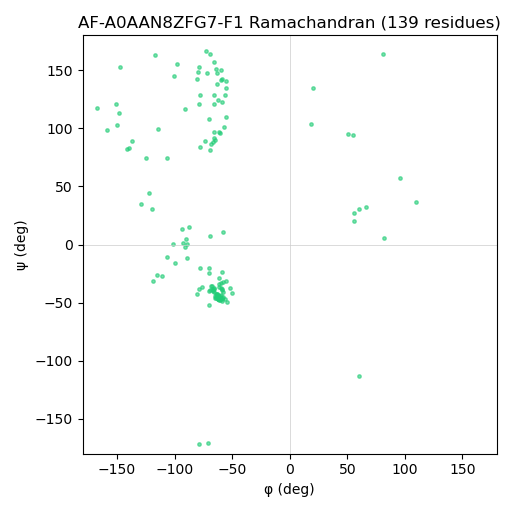GLU A 1 99 ? 8.223 5.125 -10.308 1.00 97.75 99 GLU A C 1
ATOM 757 O O . GLU A 1 99 ? 9.161 4.707 -10.985 1.00 97.75 99 GLU A O 1
ATOM 762 N N . ASN A 1 100 ? 8.398 5.896 -9.231 1.00 96.88 100 ASN A N 1
ATOM 763 C CA . ASN A 1 100 ? 9.692 6.441 -8.818 1.00 96.88 100 ASN A CA 1
ATOM 764 C C . ASN A 1 100 ? 10.423 5.564 -7.784 1.00 96.88 100 ASN A C 1
ATOM 766 O O . ASN A 1 100 ? 11.372 6.019 -7.148 1.00 96.88 100 ASN A O 1
ATOM 770 N N . CYS A 1 101 ? 9.995 4.314 -7.570 1.00 97.81 101 CYS A N 1
ATOM 771 C CA . CYS A 1 101 ? 10.703 3.409 -6.663 1.00 97.81 101 CYS A CA 1
ATOM 772 C C . CYS A 1 101 ? 12.101 3.077 -7.204 1.00 97.81 101 CYS A C 1
ATOM 774 O O . CYS A 1 101 ? 12.250 2.616 -8.344 1.00 97.81 101 CYS A O 1
ATOM 776 N N . MET A 1 102 ? 13.115 3.252 -6.352 1.00 95.69 102 MET A N 1
ATOM 777 C CA . MET A 1 102 ? 14.530 3.031 -6.649 1.00 95.69 102 MET A CA 1
ATOM 778 C C . MET A 1 102 ? 15.294 2.539 -5.409 1.00 95.69 102 MET A C 1
ATOM 780 O O . MET A 1 102 ? 14.927 2.939 -4.306 1.00 95.69 102 MET A O 1
ATOM 784 N N . PRO A 1 103 ? 16.404 1.783 -5.569 1.00 96.25 103 PRO A N 1
ATOM 785 C CA . PRO A 1 103 ? 16.958 1.207 -6.805 1.00 96.25 103 PRO A CA 1
ATOM 786 C C . PRO A 1 103 ? 16.110 0.073 -7.396 1.00 96.25 103 PRO A C 1
ATOM 788 O O . PRO A 1 103 ? 15.286 -0.527 -6.721 1.00 96.25 103 PRO A O 1
ATOM 791 N N . ARG A 1 104 ? 16.337 -0.294 -8.665 1.00 93.88 104 ARG A N 1
ATOM 792 C CA . ARG A 1 104 ? 15.480 -1.273 -9.368 1.00 93.88 104 ARG A CA 1
ATOM 793 C C . ARG A 1 104 ? 15.333 -2.621 -8.646 1.00 93.88 104 ARG A C 1
ATOM 795 O O . ARG A 1 104 ? 14.270 -3.220 -8.743 1.00 93.88 104 ARG A O 1
ATOM 802 N N . GLY A 1 105 ? 16.352 -3.059 -7.902 1.00 94.81 105 GLY A N 1
ATOM 803 C CA . GLY A 1 105 ? 16.337 -4.321 -7.154 1.00 94.81 105 GLY A CA 1
ATOM 804 C C . GLY A 1 105 ? 15.405 -4.361 -5.935 1.00 94.81 105 GLY A C 1
ATOM 805 O O . GLY A 1 105 ? 15.039 -5.453 -5.521 1.00 94.81 105 GLY A O 1
ATOM 806 N N . GLN A 1 106 ? 14.993 -3.214 -5.378 1.00 96.31 106 GLN A N 1
ATOM 807 C CA . GLN A 1 106 ? 14.033 -3.178 -4.258 1.00 96.31 106 GLN A CA 1
ATOM 808 C C . GLN A 1 106 ? 12.576 -3.075 -4.721 1.00 96.31 106 GLN A C 1
ATOM 810 O O . GLN A 1 106 ? 11.653 -3.019 -3.913 1.00 96.31 106 GLN A O 1
ATOM 815 N N . CYS A 1 107 ? 12.360 -2.982 -6.027 1.00 97.81 107 CYS A N 1
ATOM 816 C CA . CYS A 1 107 ? 11.073 -2.649 -6.599 1.00 97.81 107 CYS A CA 1
ATOM 817 C C . CYS A 1 107 ? 10.545 -3.804 -7.443 1.00 97.81 107 CYS A C 1
ATOM 819 O O . CYS A 1 107 ? 11.295 -4.681 -7.867 1.00 97.81 107 CYS A O 1
ATOM 821 N N . THR A 1 108 ? 9.248 -3.781 -7.733 1.00 96.88 108 THR A N 1
ATOM 822 C CA . THR A 1 108 ? 8.618 -4.821 -8.539 1.00 96.88 108 THR A CA 1
ATOM 823 C C . THR A 1 108 ? 9.253 -4.896 -9.929 1.00 96.88 108 THR A C 1
ATOM 825 O O . THR A 1 108 ? 9.597 -3.875 -10.548 1.00 96.88 108 THR A O 1
ATOM 828 N N . PHE A 1 109 ? 9.404 -6.130 -10.413 1.00 95.62 109 PHE A N 1
ATOM 829 C CA . PHE A 1 109 ? 9.809 -6.422 -11.787 1.00 95.62 109 PHE A CA 1
ATOM 830 C C . PHE A 1 109 ? 8.650 -6.260 -12.778 1.00 95.62 109 PHE A C 1
ATOM 832 O O . PHE A 1 109 ? 8.901 -6.094 -13.970 1.00 95.62 109 PHE A O 1
ATOM 839 N N . GLY A 1 110 ? 7.403 -6.298 -12.293 1.00 93.44 110 GLY A N 1
ATOM 840 C CA . GLY A 1 110 ? 6.205 -6.080 -13.099 1.00 93.44 110 GLY A CA 1
ATOM 841 C C . GLY A 1 110 ? 5.917 -4.599 -13.388 1.00 93.44 110 GLY A C 1
ATOM 842 O O . GLY A 1 110 ? 6.735 -3.726 -13.071 1.00 93.44 110 GLY A O 1
ATOM 843 N N . PRO A 1 111 ? 4.744 -4.305 -13.983 1.00 95.62 111 PRO A N 1
ATOM 844 C CA . PRO A 1 111 ? 4.279 -2.938 -14.193 1.00 95.62 111 PRO A CA 1
ATOM 845 C C . PRO A 1 111 ? 4.234 -2.148 -12.884 1.00 95.62 111 PRO A C 1
ATOM 847 O O . PRO A 1 111 ? 3.844 -2.679 -11.840 1.00 95.62 111 PRO A O 1
ATOM 850 N N . ARG A 1 112 ? 4.629 -0.875 -12.953 1.00 97.12 112 ARG A N 1
ATOM 851 C CA . ARG A 1 112 ? 4.480 0.062 -11.837 1.00 97.12 112 ARG A CA 1
ATOM 852 C C . ARG A 1 112 ? 3.047 0.564 -11.759 1.00 97.12 112 ARG A C 1
ATOM 854 O O . ARG A 1 112 ? 2.337 0.567 -12.761 1.00 97.12 112 ARG A O 1
ATOM 861 N N . LEU A 1 113 ? 2.642 0.926 -10.550 1.00 97.56 113 LEU A N 1
ATOM 862 C CA . LEU A 1 113 ? 1.326 1.474 -10.254 1.00 97.56 113 LEU A CA 1
ATOM 863 C C . LEU A 1 113 ? 1.428 2.991 -10.114 1.00 97.56 113 LEU A C 1
ATOM 865 O O . LEU A 1 113 ? 2.428 3.504 -9.599 1.00 97.56 113 LEU A O 1
ATOM 869 N N . GLN A 1 114 ? 0.380 3.688 -10.547 1.00 97.69 114 GLN A N 1
ATOM 870 C CA . GLN A 1 114 ? 0.242 5.128 -10.337 1.00 97.69 114 GLN A CA 1
ATOM 871 C C . GLN A 1 114 ? 0.085 5.439 -8.843 1.00 97.69 114 GLN A C 1
ATOM 873 O O . GLN A 1 114 ? -0.367 4.596 -8.060 1.00 97.69 114 GLN A O 1
ATOM 878 N N . ALA A 1 115 ? 0.420 6.663 -8.433 1.00 97.50 115 ALA A N 1
ATOM 879 C CA . ALA A 1 115 ? 0.252 7.083 -7.041 1.00 97.50 115 ALA A CA 1
ATOM 880 C C . ALA A 1 115 ? -1.217 6.964 -6.592 1.00 97.50 115 ALA A C 1
ATOM 882 O O . ALA A 1 115 ? -1.494 6.502 -5.490 1.00 97.50 115 ALA A O 1
ATOM 883 N N . GLU A 1 116 ? -2.167 7.286 -7.465 1.00 96.00 116 GLU A N 1
ATOM 884 C CA . GLU A 1 116 ? -3.600 7.193 -7.190 1.00 96.00 116 GLU A CA 1
ATOM 885 C C . GLU A 1 116 ? -4.052 5.739 -6.980 1.00 96.00 116 GLU A C 1
ATOM 887 O O . GLU A 1 116 ? -4.841 5.466 -6.078 1.00 96.00 116 GLU A O 1
ATOM 892 N N . GLU A 1 117 ? -3.513 4.784 -7.748 1.00 97.00 117 GLU A N 1
ATOM 893 C CA . GLU A 1 117 ? -3.788 3.353 -7.549 1.00 97.00 117 GLU A CA 1
ATOM 894 C C . GLU A 1 117 ? -3.235 2.858 -6.206 1.00 97.00 117 GLU A C 1
ATOM 896 O O . GLU A 1 117 ? -3.891 2.085 -5.508 1.00 97.00 117 GLU A O 1
ATOM 901 N N . ILE A 1 118 ? -2.036 3.311 -5.825 1.00 97.81 118 ILE A N 1
ATOM 902 C CA . ILE A 1 118 ? -1.417 2.947 -4.544 1.00 97.81 118 ILE A CA 1
ATOM 903 C C . ILE A 1 118 ? -2.183 3.569 -3.374 1.00 97.81 118 ILE A C 1
ATOM 905 O O . ILE A 1 118 ? -2.333 2.929 -2.337 1.00 97.81 118 ILE A O 1
ATOM 909 N N . LYS A 1 119 ? -2.720 4.781 -3.542 1.00 97.25 119 LYS A N 1
ATOM 910 C CA . LYS A 1 119 ? -3.583 5.411 -2.542 1.00 97.25 119 LYS A CA 1
ATOM 911 C C . LYS A 1 119 ? -4.857 4.595 -2.310 1.00 97.25 119 LYS A C 1
ATOM 913 O O . LYS A 1 119 ? -5.161 4.277 -1.166 1.00 97.25 119 LYS A O 1
ATOM 918 N N . LEU A 1 120 ? -5.527 4.163 -3.383 1.00 96.25 120 LEU A N 1
ATOM 919 C CA . LEU A 1 120 ? -6.690 3.271 -3.285 1.00 96.25 120 LEU A CA 1
ATOM 920 C C . LEU A 1 120 ? -6.350 1.946 -2.583 1.00 96.25 120 LEU A C 1
ATOM 922 O O . LEU A 1 120 ? -7.143 1.440 -1.792 1.00 96.25 120 LEU A O 1
ATOM 926 N N . LEU A 1 121 ? -5.166 1.381 -2.848 1.00 97.12 121 LEU A N 1
ATOM 927 C CA . LEU A 1 121 ? -4.687 0.187 -2.146 1.00 97.12 121 LEU A CA 1
ATOM 928 C C . LEU A 1 121 ? -4.460 0.447 -0.653 1.00 97.12 121 LEU A C 1
ATOM 930 O O . LEU A 1 121 ? -4.823 -0.399 0.162 1.00 97.12 121 LEU A O 1
ATOM 934 N N . ALA A 1 122 ? -3.877 1.589 -0.289 1.00 97.44 122 ALA A N 1
ATOM 935 C CA . ALA A 1 122 ? -3.613 1.938 1.103 1.00 97.44 122 ALA A CA 1
ATOM 936 C C . ALA A 1 122 ? -4.909 2.119 1.905 1.00 97.44 122 ALA A C 1
ATOM 938 O O . ALA A 1 122 ? -5.053 1.522 2.974 1.00 97.44 122 ALA A O 1
ATOM 939 N N . GLU A 1 123 ? -5.877 2.849 1.346 1.00 95.44 123 GLU A N 1
ATOM 940 C CA . GLU A 1 123 ? -7.223 3.006 1.910 1.00 95.44 123 GLU A CA 1
ATOM 941 C C . GLU A 1 123 ? -7.914 1.641 2.075 1.00 95.44 123 GLU A C 1
ATOM 943 O O . GLU A 1 123 ? -8.457 1.326 3.137 1.00 95.44 123 GLU A O 1
ATOM 948 N N . PHE A 1 124 ? -7.840 0.779 1.052 1.00 95.56 124 PHE A N 1
ATOM 949 C CA . PHE A 1 124 ? -8.407 -0.569 1.107 1.00 95.56 124 PHE A CA 1
ATOM 950 C C . PHE A 1 124 ? -7.769 -1.428 2.207 1.00 95.56 124 PHE A C 1
ATOM 952 O O . PHE A 1 124 ? -8.486 -2.051 2.990 1.00 95.56 124 PHE A O 1
ATOM 959 N N . VAL A 1 125 ? -6.437 -1.452 2.306 1.00 96.56 125 VAL A N 1
ATOM 960 C CA . VAL A 1 125 ? -5.724 -2.222 3.338 1.00 96.56 125 VAL A CA 1
ATOM 961 C C . VAL A 1 125 ? -6.075 -1.714 4.732 1.00 96.56 125 VAL A C 1
ATOM 963 O O . VAL A 1 125 ? -6.359 -2.531 5.607 1.00 96.56 125 VAL A O 1
ATOM 966 N N . LYS A 1 126 ? -6.116 -0.392 4.941 1.00 95.75 126 LYS A N 1
ATOM 967 C CA . LYS A 1 126 ? -6.496 0.189 6.233 1.00 95.75 126 LYS A CA 1
ATOM 968 C C . LYS A 1 126 ? -7.920 -0.203 6.625 1.00 95.75 126 LYS A C 1
ATOM 970 O O . LYS A 1 126 ? -8.140 -0.675 7.741 1.00 95.75 126 LYS A O 1
ATOM 975 N N . LEU A 1 127 ? -8.866 -0.086 5.693 1.00 93.88 127 LEU A N 1
ATOM 976 C CA . LEU A 1 127 ? -10.257 -0.477 5.906 1.00 93.88 127 LEU A CA 1
ATOM 977 C C . LEU A 1 127 ? -10.391 -1.967 6.250 1.00 93.88 127 LEU A C 1
ATOM 979 O O . LEU A 1 127 ? -11.158 -2.334 7.141 1.00 93.88 127 LEU A O 1
ATOM 983 N N . GLN A 1 128 ? -9.662 -2.834 5.545 1.00 94.62 128 GLN A N 1
ATOM 984 C CA . GLN A 1 128 ? -9.693 -4.274 5.789 1.00 94.62 128 GLN A CA 1
ATOM 985 C C . GLN A 1 128 ? -9.036 -4.645 7.121 1.00 94.62 128 GLN A C 1
ATOM 987 O O . GLN A 1 128 ? -9.581 -5.484 7.838 1.00 94.62 128 GLN A O 1
ATOM 992 N N . ALA A 1 129 ? -7.930 -3.996 7.491 1.00 94.75 129 ALA A N 1
ATOM 993 C CA . ALA A 1 129 ? -7.293 -4.176 8.791 1.00 94.75 129 ALA A CA 1
ATOM 994 C C . ALA A 1 129 ? -8.260 -3.822 9.932 1.00 94.75 129 ALA A C 1
ATOM 996 O O . ALA A 1 129 ? -8.463 -4.636 10.834 1.00 94.75 129 ALA A O 1
ATOM 997 N N . ASP A 1 130 ? -8.949 -2.679 9.838 1.00 92.62 130 ASP A N 1
ATOM 998 C CA . ASP A 1 130 ? 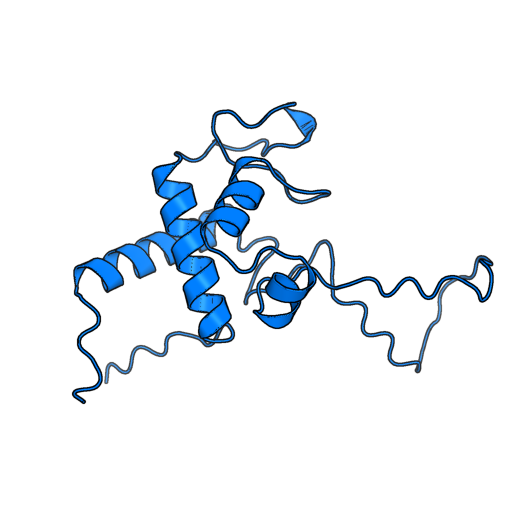-9.948 -2.244 10.826 1.00 92.62 130 ASP A CA 1
ATOM 999 C C . ASP A 1 130 ? -11.134 -3.210 10.949 1.00 92.62 130 ASP A C 1
ATOM 1001 O O . ASP A 1 130 ? -11.734 -3.341 12.016 1.00 92.62 130 ASP A O 1
ATOM 1005 N N . ARG A 1 131 ? -11.456 -3.927 9.867 1.00 91.31 131 ARG A N 1
ATOM 1006 C CA . ARG A 1 131 ? -12.488 -4.978 9.822 1.00 91.31 131 ARG A CA 1
ATOM 1007 C C . ARG A 1 131 ? -11.957 -6.373 10.158 1.00 91.31 131 ARG A C 1
ATOM 1009 O O . ARG A 1 131 ? -12.698 -7.352 10.028 1.00 91.31 131 ARG A O 1
ATOM 1016 N N . GLY A 1 132 ? -10.685 -6.486 10.540 1.00 91.06 132 GLY A N 1
ATOM 1017 C CA . GLY A 1 132 ? -10.033 -7.756 10.849 1.00 91.06 132 GLY A CA 1
ATOM 1018 C C . GLY A 1 132 ? -10.009 -8.737 9.676 1.00 91.06 132 GLY A C 1
ATOM 1019 O O . GLY A 1 132 ? -10.092 -9.938 9.906 1.00 91.06 132 GLY A O 1
ATOM 1020 N N . TRP A 1 133 ? -9.956 -8.242 8.435 1.00 90.50 133 TRP A N 1
ATOM 1021 C CA . TRP A 1 133 ? -9.970 -9.055 7.211 1.00 90.50 133 TRP A CA 1
ATOM 1022 C C . TRP A 1 133 ? -11.174 -10.003 7.083 1.00 90.50 133 TRP A C 1
ATOM 1024 O O . TRP A 1 133 ? -11.112 -11.015 6.388 1.00 90.50 133 TRP A O 1
ATOM 1034 N N . SER A 1 134 ? -12.303 -9.657 7.708 1.00 83.56 134 SER A N 1
ATOM 1035 C CA . SER A 1 134 ? -13.566 -10.359 7.485 1.00 83.56 134 SER A CA 1
ATOM 1036 C C . SER A 1 134 ? -14.020 -10.212 6.026 1.00 83.56 134 SER A C 1
ATOM 1038 O O . SER A 1 134 ? -13.912 -9.139 5.423 1.00 83.56 134 SER A O 1
ATOM 1040 N N . SER A 1 135 ? -14.524 -11.301 5.433 1.00 66.12 135 SER A N 1
ATOM 1041 C CA . SER A 1 135 ? -15.174 -11.242 4.124 1.00 66.12 135 SER A CA 1
ATOM 1042 C C . SER A 1 135 ? -16.314 -10.236 4.207 1.00 66.12 135 SER A C 1
ATOM 1044 O O . SER A 1 135 ? -17.147 -10.340 5.111 1.00 66.12 135 SER A O 1
ATOM 1046 N N . ILE A 1 136 ? -16.371 -9.284 3.274 1.00 58.88 136 ILE A N 1
ATOM 1047 C CA . ILE A 1 136 ? -17.548 -8.432 3.114 1.00 58.88 136 ILE A CA 1
ATOM 1048 C C . ILE A 1 136 ? -18.659 -9.369 2.639 1.00 58.88 136 ILE A C 1
ATOM 1050 O O . ILE A 1 136 ? -18.807 -9.603 1.444 1.00 58.88 136 ILE A O 1
ATOM 1054 N N . VAL A 1 137 ? -19.384 -9.984 3.576 1.00 43.88 137 VAL A N 1
ATOM 1055 C CA . VAL A 1 137 ? -20.610 -10.706 3.262 1.00 43.88 137 VAL A CA 1
ATOM 1056 C C . VAL A 1 137 ? -21.568 -9.624 2.792 1.00 43.88 137 VAL A C 1
ATOM 1058 O O . VAL A 1 137 ? -22.127 -8.864 3.583 1.00 43.88 137 VAL A O 1
ATOM 1061 N N . SER A 1 138 ? -21.664 -9.464 1.479 1.00 45.12 138 SER A N 1
ATOM 1062 C CA . SER A 1 138 ? -22.775 -8.773 0.856 1.00 45.12 138 SER A CA 1
ATOM 1063 C C . SER A 1 138 ? -24.021 -9.570 1.222 1.00 45.12 138 SER A C 1
ATOM 1065 O O . SER A 1 138 ? -24.297 -10.594 0.603 1.00 45.12 138 SER A O 1
ATOM 1067 N N . ASN A 1 139 ? -24.733 -9.140 2.266 1.00 39.56 139 ASN A N 1
ATOM 1068 C CA . ASN A 1 139 ? -26.113 -9.551 2.483 1.00 39.56 139 ASN A CA 1
ATOM 1069 C C . ASN A 1 139 ? -26.913 -9.085 1.263 1.00 39.56 139 ASN A C 1
ATOM 1071 O O . ASN A 1 139 ? -27.282 -7.916 1.160 1.00 39.56 139 ASN A O 1
ATOM 1075 N N . GLY A 1 140 ? -27.093 -9.999 0.321 1.00 41.72 140 GLY A N 1
ATOM 1076 C CA . GLY A 1 140 ? -27.972 -9.879 -0.826 1.00 41.72 140 GLY A CA 1
ATOM 1077 C C . GLY A 1 140 ? -28.649 -11.226 -1.007 1.00 41.72 140 GLY A C 1
ATOM 1078 O O . GLY A 1 140 ? -28.143 -12.055 -1.762 1.00 41.72 140 GLY A O 1
ATOM 1079 N N . ASP A 1 141 ? -29.724 -11.430 -0.243 1.00 35.06 141 ASP A N 1
ATOM 1080 C CA . ASP A 1 141 ? -30.820 -12.325 -0.628 1.00 35.06 141 ASP A CA 1
ATOM 1081 C C . ASP A 1 141 ? -31.543 -11.738 -1.852 1.00 35.06 141 ASP A C 1
ATOM 1083 O O . ASP A 1 141 ? -31.720 -10.493 -1.889 1.00 35.06 141 ASP A O 1
#

Sequence (141 aa):
MIPGLVSFAQTIDVQKGATLFGRACIGCHDGGGNIIQPVCFLTSDNYSYAAFRSSPTHIFFLQGATLFTNDLQRNGVDTEEEIFRVTYFGKGRMPGFGENCMPRGQCTFGPRLQAEEIKLLAEFVKLQADRGWSSIVSNGD

Nearest PDB structures (foldseek):
  2dge-assembly1_A  TM=9.800E-01  e=2.772E-14  Arabidopsis thaliana
  2v07-assembly1_A  TM=9.919E-01  e=3.892E-14  Arabidopsis thaliana
  2ce1-assembly1_A  TM=9.925E-01  e=5.783E-14  Arabidopsis thaliana
  6tr1-assembly2_C  TM=9.099E-01  e=5.563E-06  Thermosynechococcus vestitus BP-1
  6tr1-assembly3_E  TM=9.252E-01  e=1.825E-05  Thermosynechococcus vestitus BP-1

InterPro domains:
  IPR009056 Cytochrome c-like domain [PF13442] (14-102)
  IPR009056 Cytochrome c-like domain [PS51007] (12-129)
  IPR023655 Cytochrome c6 [PTHR34688] (6-139)
  IPR036909 Cytochrome c-like domain superfamily [G3DSA:1.10.760.10] (10-58)
  IPR036909 Cytochrome c-like domain superfamily [G3DSA:1.10.760.10] (59-139)
  IPR036909 Cytochrome c-like domain superfamily [SSF46626] (11-134)

Organism: NCBI:txid194707

Solvent-accessible surface area (backbone atoms only — not comparable to full-atom values): 8478 Å² total; per-residue (Å²): 136,83,89,81,82,76,50,72,67,58,54,51,48,46,53,50,14,51,55,52,36,63,74,76,42,35,95,44,33,50,84,39,40,25,74,88,45,53,62,66,77,76,66,92,79,80,90,84,80,83,90,79,92,79,68,98,86,63,86,75,75,58,73,35,60,30,51,37,51,68,31,20,51,76,70,71,38,68,46,51,69,45,35,29,48,39,48,28,48,26,57,93,90,45,52,5,34,28,73,84,33,71,59,70,88,47,22,54,91,63,86,62,42,54,72,69,58,42,45,37,38,16,52,36,49,49,54,35,18,80,54,68,50,59,78,83,76,74,89,71,133

Mean predicted aligned error: 10.49 Å

Foldseek 3Di:
DDPDCPDPVNVVLLVLLVVLCVVPPCVQQPLQAGPVQHQPPPPVPDDDDDDDDDDPPDPPRSQGCGLAQVSCVVVVNLDLVSQLVCCQANDDQGAHQHPPHDDPVRHDPDHHDYSVSSSSNSVNSNVCNVVSSDDPPPPDD

Secondary structure (DSSP, 8-state):
-------HHHHHHHHHHHHHHHHHTHHHHGGG--SSS------SS---S------TT---------SSHHHHHHTT--SHHHHHHHHHHEETTEEB-BTT--SGGGB-SSPPBPHHHHHHHHHHHHHHHHTTT--------